Protein AF-A0A972QE44-F1 (afdb_monomer)

Radius of gyration: 12.75 Å; Cα contacts (8 Å, |Δi|>4): 128; chains: 1; bounding box: 29×30×33 Å

Secondary structure (DSSP, 8-state):
-EEEEEEESSSPEEEEEE---HHHHHHHHHHHHTT-HHHHHHHHHHHSEEEEEE-TT-------SEEEEEE-------

Sequence (78 aa):
MRVLVKVHRSPEHKFLVNVKSQRLIREVNRLIERGRHSKALVTVLSKGKMLKVLREMDSPDLKVDLILTENCAYRSLI

Structure (mmCIF, N/CA/C/O backbone):
data_AF-A0A972QE44-F1
#
_entry.id   AF-A0A972QE44-F1
#
loop_
_atom_site.group_PDB
_atom_site.id
_atom_site.type_symbol
_atom_site.label_atom_id
_atom_site.label_alt_id
_atom_site.label_comp_id
_atom_site.label_asym_id
_atom_site.label_entity_id
_atom_site.label_seq_id
_atom_site.pdbx_PDB_ins_code
_atom_site.Cartn_x
_atom_site.Cartn_y
_atom_site.Cartn_z
_atom_site.occupancy
_atom_site.B_iso_or_equiv
_atom_site.auth_seq_id
_atom_site.auth_comp_id
_atom_site.auth_asym_id
_atom_site.auth_atom_id
_atom_site.pdbx_PDB_model_num
ATOM 1 N N . MET A 1 1 ? -7.628 8.157 6.191 1.00 83.00 1 MET A N 1
ATOM 2 C CA . MET A 1 1 ? -6.321 8.688 5.753 1.00 83.00 1 MET A CA 1
ATOM 3 C C . MET A 1 1 ? -6.052 8.175 4.352 1.00 83.00 1 MET A C 1
ATOM 5 O O . MET A 1 1 ? -6.318 7.009 4.090 1.00 83.00 1 MET A O 1
ATOM 9 N N . ARG A 1 2 ? -5.590 9.024 3.440 1.00 83.44 2 ARG A N 1
ATOM 10 C CA . ARG A 1 2 ? -5.365 8.695 2.031 1.00 83.44 2 ARG A CA 1
ATOM 11 C C . ARG A 1 2 ? -3.876 8.518 1.775 1.00 83.44 2 ARG A C 1
ATOM 13 O O . ARG A 1 2 ? -3.102 9.440 1.999 1.00 83.44 2 ARG A O 1
ATOM 20 N N . VAL A 1 3 ? -3.496 7.352 1.278 1.00 83.25 3 VAL A N 1
ATOM 21 C CA . VAL A 1 3 ? -2.127 7.033 0.877 1.00 83.25 3 VAL A CA 1
ATOM 22 C C . VAL A 1 3 ? -2.087 6.943 -0.639 1.00 83.25 3 VAL A C 1
ATOM 24 O O . VAL A 1 3 ? -2.889 6.225 -1.235 1.00 83.25 3 VAL A O 1
ATOM 27 N N . LEU A 1 4 ? -1.164 7.669 -1.260 1.00 84.94 4 LEU A N 1
ATOM 28 C CA . LEU A 1 4 ? -0.851 7.508 -2.671 1.00 84.94 4 LEU A CA 1
ATOM 29 C C . LEU A 1 4 ? 0.320 6.545 -2.803 1.00 84.94 4 LEU A C 1
ATOM 31 O O . LEU A 1 4 ? 1.394 6.785 -2.263 1.00 84.94 4 LEU A O 1
ATOM 35 N N . VAL A 1 5 ? 0.112 5.464 -3.535 1.00 83.38 5 VAL A N 1
ATOM 36 C CA . VAL A 1 5 ? 1.141 4.476 -3.833 1.00 83.38 5 VAL A CA 1
ATOM 37 C C . VAL A 1 5 ? 1.551 4.652 -5.287 1.00 83.38 5 VAL A C 1
ATOM 39 O O . VAL A 1 5 ? 0.724 4.493 -6.178 1.00 83.38 5 VAL A O 1
ATOM 42 N N . LYS A 1 6 ? 2.812 4.994 -5.526 1.00 82.88 6 LYS A N 1
ATOM 43 C CA . LYS A 1 6 ? 3.430 5.142 -6.840 1.00 82.88 6 LYS A CA 1
ATOM 44 C C . LYS A 1 6 ? 4.385 3.981 -7.080 1.00 82.88 6 LYS A C 1
ATOM 46 O O . LYS A 1 6 ? 5.354 3.793 -6.344 1.00 82.88 6 LYS A O 1
ATOM 51 N N . VAL A 1 7 ? 4.105 3.212 -8.120 1.00 81.88 7 VAL A N 1
ATOM 52 C CA . VAL A 1 7 ? 4.973 2.144 -8.606 1.00 81.88 7 VAL A CA 1
ATOM 53 C C . VAL A 1 7 ? 5.549 2.604 -9.933 1.00 81.88 7 VAL A C 1
ATOM 55 O O . VAL A 1 7 ? 4.853 2.582 -10.951 1.00 81.88 7 VAL A O 1
ATOM 58 N N . HIS A 1 8 ? 6.819 3.006 -9.920 1.00 76.19 8 HIS A N 1
ATOM 59 C CA . HIS A 1 8 ? 7.546 3.360 -11.135 1.00 76.19 8 HIS A CA 1
ATOM 60 C C . HIS A 1 8 ? 7.964 2.073 -11.850 1.00 76.19 8 HIS A C 1
ATOM 62 O O . HIS A 1 8 ? 9.050 1.530 -11.649 1.00 76.19 8 HIS A O 1
ATOM 68 N N . ARG A 1 9 ? 7.031 1.544 -12.638 1.00 70.31 9 ARG A N 1
ATOM 69 C CA . ARG A 1 9 ? 7.246 0.551 -13.697 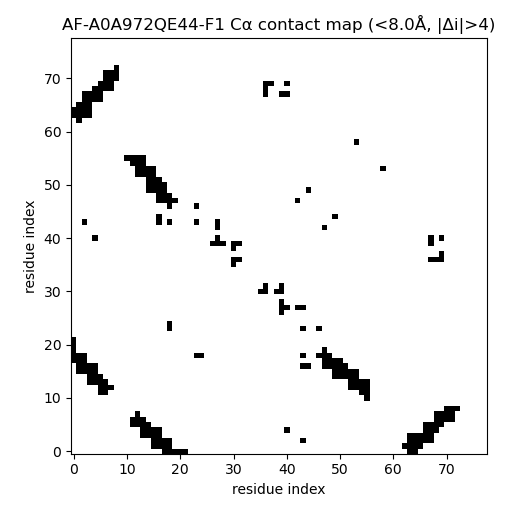1.00 70.31 9 ARG A CA 1
ATOM 70 C C . ARG A 1 9 ? 6.746 1.171 -15.000 1.00 70.31 9 ARG A C 1
ATOM 72 O O . ARG A 1 9 ? 6.070 2.183 -14.934 1.00 70.31 9 ARG A O 1
ATOM 79 N N . SER A 1 10 ? 7.084 0.611 -16.157 1.00 69.19 10 SER A N 1
ATOM 80 C CA . SER A 1 10 ? 6.460 1.023 -17.421 1.00 69.19 10 SER A CA 1
ATOM 81 C C . SER A 1 10 ? 5.347 0.027 -17.767 1.00 69.19 10 SER A C 1
ATOM 83 O O . SER A 1 10 ? 5.657 -1.163 -17.893 1.00 69.19 10 SER A O 1
ATOM 85 N N . PRO A 1 11 ? 4.071 0.449 -17.869 1.00 69.44 11 PRO A N 1
ATOM 86 C CA . PRO A 1 11 ? 3.545 1.798 -17.594 1.00 69.44 11 PRO A CA 1
ATOM 87 C C . PRO A 1 11 ? 3.479 2.132 -16.088 1.00 69.44 11 PRO A C 1
ATOM 89 O O . PRO A 1 11 ? 3.359 1.218 -15.260 1.00 69.44 11 PRO A O 1
ATOM 92 N N . GLU A 1 12 ? 3.559 3.423 -15.719 1.00 75.56 12 GLU A N 1
ATOM 93 C CA . GLU A 1 12 ? 3.533 3.833 -14.304 1.00 75.56 12 GLU A CA 1
ATOM 94 C C . GLU A 1 12 ? 2.157 3.567 -13.692 1.00 75.56 12 GLU A C 1
ATOM 96 O O . GLU A 1 12 ? 1.113 3.912 -14.255 1.00 75.56 12 GLU A O 1
ATOM 101 N N . HIS A 1 13 ? 2.152 2.981 -12.493 1.00 79.94 13 HIS A N 1
ATOM 102 C CA . HIS A 1 13 ? 0.922 2.689 -11.768 1.00 79.94 13 HIS A CA 1
ATOM 103 C C . HIS A 1 13 ? 0.835 3.523 -10.494 1.00 79.94 13 HIS A C 1
ATOM 105 O O . HIS A 1 13 ? 1.697 3.450 -9.614 1.00 79.94 13 HIS A O 1
ATOM 111 N N . LYS A 1 14 ? -0.252 4.286 -10.369 1.00 83.88 14 LYS A N 1
ATOM 112 C CA . LYS A 1 14 ? -0.567 5.083 -9.183 1.00 83.88 14 LYS A CA 1
ATOM 113 C C . LYS A 1 14 ? -1.846 4.535 -8.543 1.00 83.88 14 LYS A C 1
ATOM 115 O O . LYS A 1 14 ? -2.869 4.398 -9.207 1.00 83.88 14 LYS A O 1
ATOM 120 N N . PHE A 1 15 ? -1.821 4.248 -7.246 1.00 83.56 15 PHE A N 1
ATOM 121 C CA . PHE A 1 15 ? -2.971 3.739 -6.497 1.00 83.56 15 PHE A CA 1
ATOM 122 C C . PHE A 1 15 ? -3.316 4.692 -5.364 1.00 83.56 15 PHE A C 1
ATOM 124 O O . PHE A 1 15 ? -2.484 4.983 -4.507 1.00 83.56 15 PHE A O 1
ATOM 131 N N . LEU A 1 16 ? -4.564 5.148 -5.326 1.00 86.00 16 LEU A N 1
ATOM 132 C CA . LEU A 1 16 ? -5.089 5.872 -4.180 1.00 86.00 16 LEU A CA 1
ATOM 133 C C . LEU A 1 16 ? -5.730 4.874 -3.220 1.00 86.00 16 LEU A C 1
ATOM 135 O O . LEU A 1 16 ? -6.703 4.201 -3.564 1.00 86.00 16 LEU A O 1
ATOM 139 N N . VAL A 1 17 ? -5.198 4.795 -2.007 1.00 85.75 17 VAL A N 1
ATOM 140 C CA . VAL A 1 17 ? -5.607 3.825 -0.993 1.00 85.75 17 VAL A CA 1
ATOM 141 C C . VAL A 1 17 ? -6.140 4.555 0.229 1.00 85.75 17 VAL A C 1
ATOM 143 O O . VAL A 1 17 ? -5.487 5.440 0.778 1.00 85.75 17 VAL A O 1
ATOM 146 N N . ASN A 1 18 ? -7.329 4.176 0.690 1.00 87.94 18 ASN A N 1
ATOM 147 C CA . ASN A 1 18 ? -7.858 4.644 1.960 1.00 87.94 18 ASN A CA 1
ATOM 148 C C . ASN A 1 18 ? -7.447 3.701 3.087 1.00 87.94 18 ASN A C 1
ATOM 150 O O . ASN A 1 18 ? -7.786 2.518 3.099 1.00 87.94 18 ASN A O 1
ATOM 154 N N . VAL A 1 19 ? -6.778 4.263 4.080 1.00 87.44 19 VAL A N 1
ATOM 155 C CA . VAL A 1 19 ? -6.390 3.596 5.312 1.00 87.44 19 VAL A CA 1
ATOM 156 C C . VAL A 1 19 ? -7.230 4.155 6.456 1.00 87.44 19 VAL A C 1
ATOM 158 O O . VAL A 1 19 ? -7.241 5.362 6.714 1.00 87.44 19 VAL A O 1
ATOM 161 N N . LYS A 1 20 ? -7.945 3.265 7.153 1.00 84.31 20 LYS A N 1
ATOM 162 C CA . LYS A 1 20 ? -8.801 3.626 8.296 1.00 84.31 20 LYS A CA 1
ATOM 163 C C . LYS A 1 20 ? -8.038 3.736 9.618 1.00 84.31 20 LYS A C 1
ATOM 165 O O . LYS A 1 20 ? -8.510 4.401 10.528 1.00 84.31 20 LYS A O 1
ATOM 170 N N . SER A 1 21 ? -6.882 3.082 9.735 1.00 87.81 21 SER A N 1
ATOM 171 C CA . SER A 1 21 ? -6.154 2.961 11.000 1.00 87.81 21 SER A CA 1
ATOM 172 C C . SER A 1 21 ? -4.830 3.717 10.979 1.00 87.81 21 SER A C 1
ATOM 174 O O . SER A 1 21 ? -3.951 3.424 10.169 1.00 87.81 21 SER A O 1
ATOM 176 N N . GLN A 1 22 ? -4.639 4.618 11.943 1.00 86.81 22 GLN A N 1
ATOM 177 C CA . GLN A 1 22 ? -3.361 5.304 12.150 1.00 86.81 22 GLN A CA 1
ATOM 178 C C . GLN A 1 22 ? -2.233 4.325 12.523 1.00 86.81 22 GLN A C 1
ATOM 180 O O . GLN A 1 22 ? -1.071 4.563 12.198 1.00 86.81 22 GLN A O 1
ATOM 185 N N . ARG A 1 23 ? -2.562 3.182 13.147 1.00 89.94 23 ARG A N 1
ATOM 186 C CA . ARG A 1 23 ? -1.594 2.115 13.452 1.00 89.94 23 ARG A CA 1
ATOM 187 C C . ARG A 1 23 ? -0.976 1.536 12.180 1.00 89.94 23 ARG A C 1
ATOM 189 O O . ARG A 1 23 ? 0.229 1.310 12.157 1.00 89.94 23 ARG A O 1
ATOM 196 N N . LEU A 1 24 ? -1.779 1.355 11.127 1.00 87.88 24 LEU A N 1
ATOM 197 C CA . LEU A 1 24 ? -1.289 0.878 9.834 1.00 87.88 24 LEU A CA 1
ATOM 1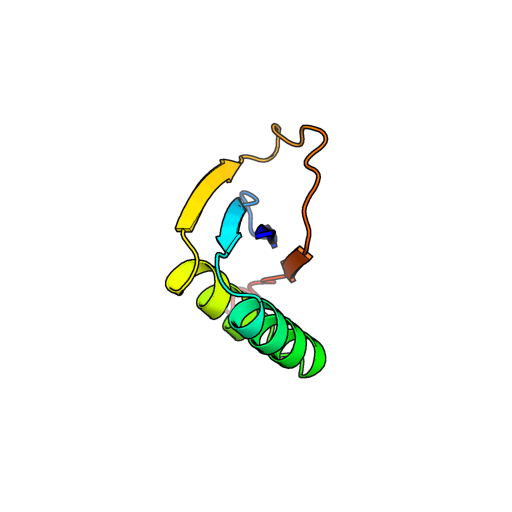98 C C . LEU A 1 24 ? -0.311 1.881 9.213 1.00 87.88 24 LEU A C 1
ATOM 200 O O . LEU A 1 24 ? 0.731 1.486 8.712 1.00 87.88 24 LEU A O 1
ATOM 204 N N . ILE A 1 25 ? -0.603 3.178 9.309 1.00 86.94 25 ILE A N 1
ATOM 205 C CA . ILE A 1 25 ? 0.287 4.228 8.794 1.00 86.94 25 ILE A CA 1
ATOM 206 C C . ILE A 1 25 ? 1.621 4.245 9.542 1.00 86.94 25 ILE A C 1
ATOM 208 O O . ILE A 1 25 ? 2.670 4.322 8.912 1.00 86.94 25 ILE A O 1
ATOM 212 N N . ARG A 1 26 ? 1.607 4.089 10.871 1.00 89.75 26 ARG A N 1
ATOM 213 C CA . ARG A 1 26 ? 2.847 3.970 11.657 1.00 89.75 26 ARG A CA 1
ATOM 214 C C . ARG A 1 26 ? 3.651 2.722 11.283 1.00 89.75 26 ARG A C 1
ATOM 216 O O . ARG A 1 26 ? 4.869 2.799 11.177 1.00 89.75 26 ARG A O 1
ATOM 223 N N . GLU A 1 27 ? 2.989 1.583 11.071 1.00 90.88 27 GLU A N 1
ATOM 224 C CA . GLU A 1 27 ? 3.637 0.343 10.613 1.00 90.88 27 GLU A CA 1
ATOM 225 C C . GLU A 1 27 ? 4.307 0.541 9.247 1.00 90.88 27 GLU A C 1
ATOM 227 O O . GLU A 1 27 ? 5.459 0.159 9.059 1.00 90.88 27 GLU A O 1
ATOM 232 N N . VAL A 1 28 ? 3.605 1.189 8.321 1.00 88.00 28 VAL A N 1
ATOM 233 C CA . VAL A 1 28 ? 4.081 1.491 6.969 1.00 88.00 28 VAL A CA 1
ATOM 234 C C . VAL A 1 28 ? 5.261 2.456 7.004 1.00 88.00 28 VAL A C 1
ATOM 236 O O . VAL A 1 28 ? 6.286 2.154 6.403 1.00 88.00 28 VAL A O 1
ATOM 239 N N . ASN A 1 29 ? 5.184 3.544 7.774 1.00 87.50 29 ASN A N 1
ATOM 240 C CA . ASN A 1 29 ? 6.307 4.468 7.955 1.00 87.50 29 ASN A CA 1
ATOM 241 C C . ASN A 1 29 ? 7.532 3.755 8.530 1.00 87.50 29 ASN A C 1
ATOM 243 O O . ASN A 1 29 ? 8.625 3.882 7.991 1.00 87.50 29 ASN A O 1
ATOM 247 N N . ARG A 1 30 ? 7.344 2.896 9.538 1.00 91.3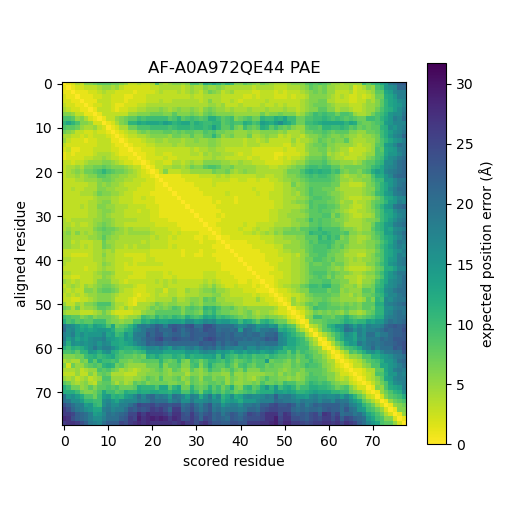8 30 ARG A N 1
ATOM 248 C CA . ARG A 1 30 ? 8.439 2.098 10.106 1.00 91.38 30 ARG A CA 1
ATOM 249 C C . ARG A 1 30 ? 9.059 1.136 9.088 1.00 91.38 30 ARG A C 1
ATOM 251 O O . ARG A 1 30 ? 10.239 0.810 9.188 1.00 91.38 30 ARG A O 1
ATOM 258 N N . LEU A 1 31 ? 8.280 0.624 8.132 1.00 88.75 31 LEU A N 1
ATOM 259 C CA . LEU A 1 31 ? 8.805 -0.200 7.039 1.00 88.75 31 LEU A CA 1
ATOM 260 C C . LEU A 1 31 ? 9.625 0.638 6.050 1.00 88.75 31 LEU A C 1
ATOM 262 O O . LEU A 1 31 ? 10.688 0.177 5.641 1.00 88.75 31 LEU A O 1
ATOM 266 N N . ILE A 1 32 ? 9.177 1.854 5.721 1.00 83.81 32 ILE A N 1
ATOM 267 C CA . ILE A 1 32 ? 9.912 2.806 4.869 1.00 83.81 32 ILE A CA 1
ATOM 268 C C . ILE A 1 32 ? 11.234 3.208 5.523 1.00 83.81 32 ILE A C 1
ATOM 270 O O . ILE A 1 32 ? 12.277 3.091 4.892 1.00 83.81 32 ILE A O 1
ATOM 274 N N . GLU A 1 33 ? 11.212 3.601 6.798 1.00 87.12 33 GLU A N 1
ATOM 275 C CA . GLU A 1 33 ? 12.410 3.974 7.571 1.00 87.12 33 GLU A CA 1
ATOM 276 C C . GLU A 1 33 ? 13.450 2.845 7.617 1.00 87.12 33 GLU A C 1
ATOM 278 O O . GLU A 1 33 ? 14.646 3.087 7.725 1.00 87.12 33 GLU A O 1
ATOM 283 N N . ARG A 1 34 ? 13.002 1.589 7.507 1.00 89.50 34 ARG A N 1
ATOM 284 C CA . ARG A 1 34 ? 13.858 0.394 7.456 1.00 89.50 34 ARG A CA 1
ATOM 285 C C . ARG A 1 34 ? 14.286 0.002 6.037 1.00 89.50 34 ARG A C 1
ATOM 287 O O . ARG A 1 34 ? 14.801 -1.101 5.860 1.00 89.50 34 ARG A O 1
ATOM 294 N N . GLY A 1 35 ? 14.002 0.825 5.028 1.00 82.75 35 GLY A N 1
ATOM 295 C CA . GLY A 1 35 ? 14.288 0.548 3.616 1.00 82.75 35 GLY A CA 1
ATOM 296 C C . GLY A 1 35 ? 13.442 -0.576 3.004 1.00 82.75 35 GLY A C 1
ATOM 297 O O . GLY A 1 35 ? 13.739 -1.065 1.918 1.00 82.75 35 GLY A O 1
ATOM 298 N N . ARG A 1 36 ? 12.371 -1.025 3.673 1.00 85.88 36 ARG A N 1
ATOM 299 C CA . ARG A 1 36 ? 11.514 -2.138 3.222 1.00 85.88 36 ARG A CA 1
ATOM 300 C C . ARG A 1 36 ? 10.326 -1.630 2.401 1.00 85.88 36 ARG A C 1
ATOM 302 O O . ARG A 1 36 ? 9.173 -1.909 2.741 1.00 85.88 36 ARG A O 1
ATOM 309 N N . HIS A 1 37 ? 10.605 -0.902 1.321 1.00 83.50 37 HIS A N 1
ATOM 310 C CA . HIS A 1 37 ? 9.598 -0.234 0.484 1.00 83.50 37 HIS A CA 1
ATOM 311 C C . HIS A 1 37 ? 8.565 -1.201 -0.113 1.00 83.50 37 HIS A C 1
ATOM 313 O O . HIS A 1 37 ? 7.368 -0.965 0.047 1.00 83.50 37 HIS A O 1
ATOM 319 N N . SER A 1 38 ? 8.989 -2.347 -0.660 1.00 82.69 38 SER A N 1
ATOM 320 C CA . SER A 1 38 ? 8.067 -3.356 -1.211 1.00 82.69 38 SER A CA 1
ATOM 321 C C . SER A 1 38 ? 7.113 -3.902 -0.146 1.00 82.69 38 SER A C 1
ATOM 323 O O . SER A 1 38 ? 5.920 -4.090 -0.380 1.00 82.69 38 SER A O 1
ATOM 325 N N . LYS A 1 39 ? 7.613 -4.101 1.082 1.00 87.25 39 LYS A N 1
ATOM 326 C CA . LYS A 1 39 ? 6.784 -4.567 2.201 1.00 87.25 39 LYS A CA 1
ATOM 327 C C . LYS A 1 39 ? 5.814 -3.482 2.658 1.00 87.25 39 LYS A C 1
ATOM 329 O O . LYS A 1 39 ? 4.665 -3.802 2.952 1.00 87.25 39 LYS A O 1
ATOM 334 N N . ALA A 1 40 ? 6.248 -2.222 2.709 1.00 86.69 40 ALA A N 1
ATOM 335 C CA . ALA A 1 40 ? 5.383 -1.081 3.009 1.00 86.69 40 ALA A CA 1
ATOM 336 C C . ALA A 1 40 ? 4.238 -0.967 1.988 1.00 86.69 40 ALA A C 1
ATOM 338 O O . ALA A 1 40 ? 3.077 -0.825 2.374 1.00 86.69 40 ALA A O 1
ATOM 339 N N . LEU A 1 41 ? 4.558 -1.130 0.703 1.00 86.19 41 LEU A N 1
ATOM 340 C CA . LEU A 1 41 ? 3.609 -1.094 -0.403 1.00 86.19 41 LEU A CA 1
ATOM 341 C C . LEU A 1 41 ? 2.566 -2.212 -0.308 1.00 86.19 41 LEU A C 1
ATOM 343 O O . LEU A 1 41 ? 1.366 -1.934 -0.265 1.00 86.19 41 LEU A O 1
ATOM 347 N N . VAL A 1 42 ? 3.010 -3.467 -0.181 1.00 87.88 42 VAL A N 1
ATOM 348 C CA . VAL A 1 42 ? 2.113 -4.624 -0.008 1.00 87.88 42 VAL A CA 1
ATOM 349 C C . VAL A 1 42 ? 1.241 -4.459 1.237 1.00 87.88 42 VAL A C 1
ATOM 351 O O . VAL A 1 42 ? 0.054 -4.775 1.215 1.00 87.88 42 VAL A O 1
ATOM 354 N N . THR A 1 43 ? 1.798 -3.920 2.322 1.00 89.69 43 THR A N 1
ATOM 355 C CA . THR A 1 43 ? 1.075 -3.702 3.584 1.00 89.69 43 THR A CA 1
ATOM 356 C C . THR A 1 43 ? -0.052 -2.680 3.420 1.00 89.69 43 THR A C 1
ATOM 358 O O . THR A 1 43 ? -1.163 -2.925 3.890 1.00 89.69 43 THR A O 1
ATOM 361 N N . VAL A 1 44 ? 0.191 -1.564 2.722 1.00 89.44 44 VAL A N 1
ATOM 362 C CA . VAL A 1 44 ? -0.855 -0.570 2.422 1.00 89.44 44 VAL A CA 1
ATOM 363 C C . VAL A 1 44 ? -1.907 -1.126 1.474 1.00 89.44 44 VAL A C 1
ATOM 365 O O . VAL A 1 44 ? -3.091 -0.930 1.728 1.00 89.44 44 VAL A O 1
ATOM 368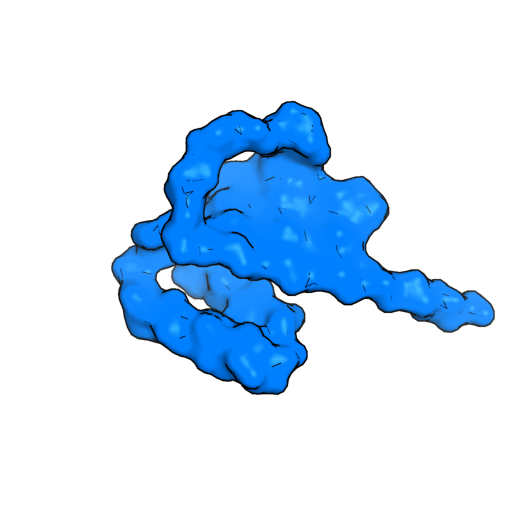 N N . LEU A 1 45 ? -1.510 -1.820 0.407 1.00 86.12 45 LEU A N 1
ATOM 369 C CA . LEU A 1 45 ? -2.456 -2.327 -0.591 1.00 86.12 45 LEU A CA 1
ATOM 370 C C . LEU A 1 45 ? -3.328 -3.473 -0.063 1.00 86.12 45 LEU A C 1
ATOM 372 O O . LEU A 1 45 ? -4.494 -3.554 -0.429 1.00 86.12 45 LEU A O 1
ATOM 376 N N . SER A 1 46 ? -2.788 -4.332 0.807 1.00 88.62 46 SER A N 1
ATOM 377 C CA . SER A 1 46 ? -3.525 -5.474 1.375 1.00 88.62 46 SER A CA 1
ATOM 378 C C . SER A 1 46 ? -4.463 -5.085 2.517 1.00 88.62 46 SER A C 1
ATOM 380 O O . SER A 1 46 ? -5.565 -5.615 2.619 1.00 88.62 46 SER A O 1
ATOM 382 N N . LYS A 1 47 ? -4.031 -4.173 3.397 1.00 88.44 47 LYS A N 1
ATOM 383 C CA . LYS A 1 47 ? -4.802 -3.767 4.585 1.00 88.44 47 LYS A CA 1
ATOM 384 C C . LYS A 1 47 ? -5.610 -2.483 4.365 1.00 88.44 47 LYS A C 1
ATOM 386 O O . LYS A 1 47 ? -6.469 -2.143 5.180 1.00 88.44 47 LYS A O 1
ATOM 391 N N . GLY A 1 48 ? -5.312 -1.732 3.309 1.00 86.81 48 GLY A N 1
ATOM 392 C CA . GLY A 1 48 ? -6.058 -0.552 2.893 1.00 86.81 48 GLY A CA 1
ATOM 393 C C . GLY A 1 48 ? -7.182 -0.895 1.918 1.00 86.81 48 GLY A C 1
ATOM 394 O O . GLY A 1 48 ? -7.182 -1.935 1.269 1.00 86.81 48 GLY A O 1
ATOM 395 N N . LYS A 1 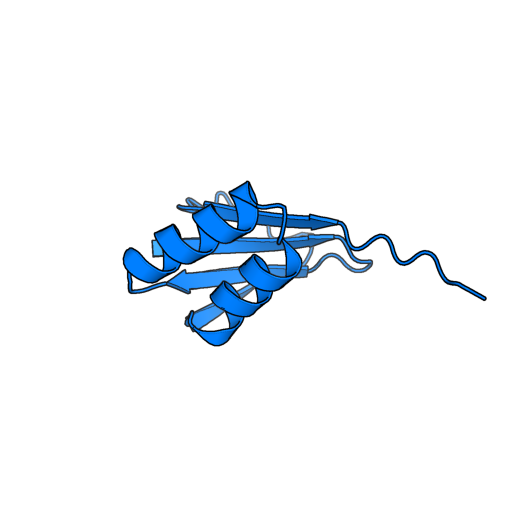49 ? -8.155 0.008 1.789 1.00 87.50 49 LYS A N 1
ATOM 396 C CA . LYS A 1 49 ? -9.189 -0.081 0.754 1.00 87.50 49 LYS A CA 1
ATOM 397 C C . LYS A 1 49 ? -8.731 0.711 -0.464 1.00 87.50 49 LYS A C 1
ATOM 399 O O . LYS A 1 49 ? -8.622 1.936 -0.384 1.00 87.50 49 LYS A O 1
ATOM 404 N N . MET A 1 50 ? -8.488 0.038 -1.584 1.00 84.88 50 MET A N 1
ATOM 405 C CA . MET A 1 50 ? -8.192 0.712 -2.849 1.00 84.88 50 MET A CA 1
ATOM 406 C C . MET A 1 50 ? -9.397 1.563 -3.272 1.00 84.88 50 MET A C 1
ATOM 408 O O . MET A 1 50 ? -10.525 1.075 -3.308 1.00 84.88 50 MET A O 1
ATOM 412 N N . LEU A 1 51 ? -9.166 2.852 -3.527 1.00 82.00 51 LEU A N 1
ATOM 413 C CA . LEU A 1 51 ? -10.200 3.790 -3.968 1.00 82.00 51 LEU A CA 1
ATOM 414 C C . LEU A 1 51 ? -10.186 3.968 -5.481 1.00 82.00 51 LEU A C 1
ATOM 416 O O . LEU A 1 51 ? -11.240 3.963 -6.108 1.00 82.00 51 LEU A O 1
ATOM 420 N N . LYS A 1 52 ? -8.998 4.178 -6.055 1.00 80.50 52 LYS A N 1
ATOM 421 C CA . LYS A 1 52 ? -8.839 4.482 -7.477 1.00 80.50 52 LYS A CA 1
ATOM 422 C C . LYS A 1 52 ? -7.468 4.032 -7.969 1.00 80.50 52 LYS A C 1
ATOM 424 O O . LYS A 1 52 ? -6.475 4.183 -7.257 1.00 80.50 52 LYS A O 1
ATOM 429 N N . VAL A 1 53 ? -7.434 3.523 -9.196 1.00 80.50 53 VAL A N 1
ATOM 430 C CA . VAL A 1 53 ? -6.208 3.325 -9.976 1.00 80.50 53 VAL A CA 1
ATOM 431 C C . VAL A 1 53 ? -6.085 4.517 -10.920 1.00 80.50 53 VAL A C 1
ATOM 433 O O . VAL A 1 53 ? -7.022 4.822 -11.655 1.00 80.50 53 VAL A O 1
ATOM 436 N N . LEU A 1 54 ? -4.966 5.227 -10.849 1.00 72.94 54 LEU A N 1
ATOM 437 C CA . LEU A 1 54 ? -4.659 6.394 -11.668 1.00 72.94 54 LEU A CA 1
ATOM 438 C C . LEU A 1 54 ? -3.608 5.989 -12.706 1.00 72.94 54 LEU A C 1
ATOM 440 O O . LEU A 1 54 ? -2.600 5.363 -12.367 1.00 72.94 54 LEU A O 1
ATOM 444 N N . ARG A 1 55 ? -3.861 6.341 -13.969 1.00 66.81 55 ARG A N 1
ATOM 445 C CA . ARG A 1 55 ? -2.887 6.233 -15.064 1.00 66.81 55 ARG A CA 1
ATOM 446 C C . ARG A 1 55 ? -2.140 7.562 -15.200 1.00 66.81 55 ARG A C 1
ATOM 448 O O . ARG A 1 55 ? -2.611 8.576 -14.691 1.00 66.81 55 ARG A O 1
ATOM 455 N N . GLU A 1 56 ? -0.975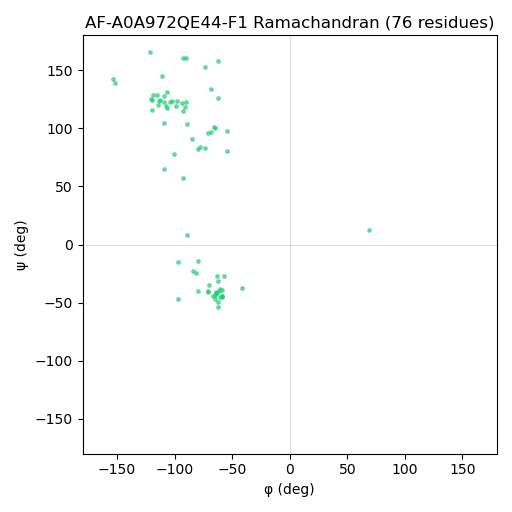 7.547 -15.847 1.00 59.69 56 GLU A N 1
ATOM 456 C CA . GLU A 1 56 ? 0.013 8.644 -15.896 1.00 59.69 56 GLU A CA 1
ATOM 457 C C . GLU A 1 56 ? -0.564 10.063 -16.057 1.00 59.69 56 GLU A C 1
ATOM 459 O O . GLU A 1 56 ? -0.082 10.973 -15.379 1.00 59.69 56 GLU A O 1
ATOM 464 N N . MET A 1 57 ? -1.628 10.240 -16.851 1.00 51.78 57 MET A N 1
ATOM 465 C CA . MET A 1 5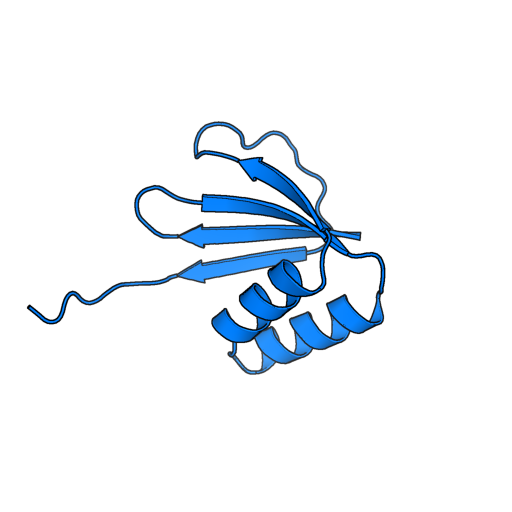7 ? -2.238 11.546 -17.141 1.00 51.78 57 MET A CA 1
ATOM 466 C C . MET A 1 57 ? -3.172 12.114 -16.059 1.00 51.78 57 MET A C 1
ATOM 468 O O . MET A 1 57 ? -3.448 13.308 -16.077 1.00 51.78 57 MET A O 1
ATOM 472 N N . ASP A 1 58 ? -3.612 11.321 -15.079 1.00 53.28 58 ASP A N 1
ATOM 473 C CA . ASP A 1 58 ? -4.492 11.797 -14.006 1.00 53.28 58 ASP A CA 1
ATOM 474 C C . ASP A 1 58 ? -3.682 12.057 -12.734 1.00 53.28 58 ASP A C 1
ATOM 476 O O . ASP A 1 58 ? -3.691 11.269 -11.784 1.00 53.28 58 ASP A O 1
ATOM 480 N N . SER A 1 59 ? -2.976 13.184 -12.693 1.00 52.56 59 SER A N 1
ATOM 481 C CA . SER A 1 59 ? -2.444 13.719 -11.433 1.00 52.56 59 SER A CA 1
ATOM 482 C C . SER A 1 59 ? -3.217 14.983 -11.043 1.00 52.56 59 SER A C 1
ATOM 484 O O . SER A 1 59 ? -2.626 16.058 -11.051 1.00 52.56 59 SER A O 1
ATOM 486 N N . PRO A 1 60 ? -4.530 14.905 -10.734 1.00 53.78 60 PRO A N 1
ATOM 487 C CA . PRO A 1 60 ? -5.204 16.047 -10.128 1.00 53.78 60 PRO A CA 1
ATOM 488 C C . PRO A 1 60 ? -4.547 16.345 -8.775 1.00 53.78 60 PRO A C 1
ATOM 490 O O . PRO A 1 60 ? -3.943 15.446 -8.182 1.00 53.78 60 PRO A O 1
ATOM 493 N N . ASP A 1 61 ? -4.686 17.578 -8.285 1.00 55.97 61 ASP A N 1
ATOM 494 C CA . ASP A 1 61 ? -4.233 18.040 -6.966 1.00 55.97 61 ASP A CA 1
ATOM 495 C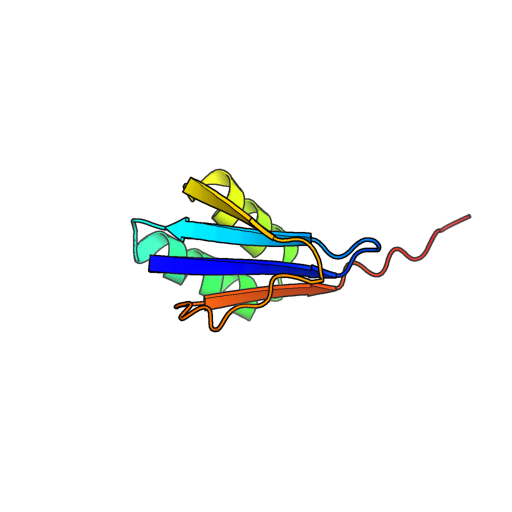 C . ASP A 1 61 ? -4.782 17.160 -5.825 1.00 55.97 61 ASP A C 1
ATOM 497 O O . ASP A 1 61 ? -5.785 17.438 -5.163 1.00 55.97 61 ASP A O 1
ATOM 501 N N . LEU A 1 62 ? -4.135 16.018 -5.609 1.00 62.88 62 LEU A N 1
ATOM 502 C CA . LEU A 1 62 ? -4.542 14.994 -4.663 1.00 62.88 62 LEU A CA 1
ATOM 503 C C . LEU A 1 62 ? -3.909 15.305 -3.317 1.00 62.88 62 LEU A C 1
ATOM 505 O O . LEU A 1 62 ? -2.739 15.017 -3.073 1.00 62.88 62 LEU A O 1
ATOM 509 N N . LYS A 1 63 ? -4.716 15.837 -2.398 1.00 65.56 63 LYS A N 1
ATOM 510 C CA . LYS A 1 63 ? -4.317 16.000 -0.996 1.00 65.56 63 LYS A CA 1
ATOM 511 C C . LYS A 1 63 ? -4.186 14.625 -0.326 1.00 65.56 63 LYS A C 1
ATOM 513 O O . LYS A 1 63 ? -5.179 14.037 0.101 1.00 65.56 63 LYS A O 1
ATOM 518 N N . VAL A 1 64 ? -2.975 14.088 -0.252 1.00 70.81 64 VAL A N 1
ATOM 519 C CA . VAL A 1 64 ? -2.679 12.763 0.319 1.00 70.81 64 VAL A CA 1
ATOM 520 C C . VAL A 1 64 ? -1.895 12.906 1.618 1.00 70.81 64 VAL A C 1
ATOM 522 O O . VAL A 1 64 ? -1.086 13.815 1.757 1.00 70.81 64 VAL A O 1
ATOM 525 N N . ASP A 1 65 ? -2.155 12.016 2.574 1.00 73.56 65 ASP A N 1
ATOM 526 C CA . ASP A 1 65 ? -1.498 12.021 3.886 1.00 73.56 65 ASP A CA 1
ATOM 527 C C . ASP A 1 65 ? -0.107 11.359 3.830 1.00 73.56 65 ASP A C 1
ATOM 529 O O . ASP A 1 65 ? 0.741 11.627 4.675 1.00 73.56 65 ASP A O 1
ATOM 533 N N . LEU A 1 66 ? 0.125 10.464 2.859 1.00 74.56 66 LEU A N 1
ATOM 534 C CA . LEU A 1 66 ? 1.385 9.737 2.684 1.00 74.56 66 LEU A CA 1
ATOM 535 C C . LEU A 1 66 ? 1.597 9.369 1.211 1.00 74.56 66 LEU A C 1
ATOM 537 O O . LEU A 1 66 ? 0.655 8.931 0.545 1.00 74.56 66 LEU A O 1
ATOM 541 N N . ILE A 1 67 ? 2.834 9.498 0.724 1.00 77.25 67 ILE A N 1
ATOM 542 C CA . ILE A 1 67 ? 3.247 9.050 -0.611 1.00 77.25 67 ILE A CA 1
ATOM 543 C C . ILE A 1 67 ? 4.251 7.909 -0.450 1.00 77.25 67 ILE A C 1
ATOM 545 O O . ILE A 1 67 ? 5.303 8.084 0.159 1.00 77.25 67 ILE A O 1
ATOM 549 N N . LEU A 1 68 ? 3.918 6.742 -0.995 1.00 74.88 68 LEU A N 1
ATOM 550 C CA . LEU A 1 68 ? 4.824 5.605 -1.105 1.00 74.88 68 LEU A CA 1
ATOM 551 C C . LEU A 1 68 ? 5.338 5.522 -2.528 1.00 74.88 68 LEU A C 1
ATOM 553 O O . LEU A 1 68 ? 4.534 5.381 -3.442 1.00 74.88 68 LEU A O 1
ATOM 557 N N . THR A 1 69 ? 6.652 5.551 -2.701 1.00 72.44 69 THR A N 1
ATOM 558 C CA . THR A 1 69 ? 7.283 5.424 -4.013 1.00 72.44 69 THR A CA 1
ATOM 559 C C . THR A 1 69 ? 8.188 4.205 -4.018 1.00 72.44 69 THR A C 1
ATOM 561 O O . THR A 1 69 ? 9.074 4.088 -3.170 1.00 72.44 69 THR A O 1
ATOM 564 N N . GLU A 1 70 ? 7.968 3.297 -4.964 1.00 71.44 70 GLU A N 1
ATOM 565 C CA . GLU A 1 70 ? 8.857 2.165 -5.204 1.00 71.44 70 GLU A CA 1
ATOM 566 C C . GLU A 1 70 ? 9.408 2.231 -6.631 1.00 71.44 70 GLU A C 1
ATOM 568 O O . GLU A 1 70 ? 8.665 2.109 -7.609 1.00 71.44 70 GLU A O 1
ATOM 573 N N . ASN A 1 71 ? 10.728 2.411 -6.738 1.00 61.75 71 ASN A N 1
ATOM 574 C CA . ASN A 1 71 ? 11.464 2.268 -7.989 1.00 61.75 71 ASN A CA 1
ATOM 575 C C . ASN A 1 71 ? 11.819 0.795 -8.178 1.00 61.75 71 ASN A C 1
ATOM 577 O O . ASN A 1 71 ? 12.862 0.322 -7.729 1.00 61.75 71 ASN A O 1
ATOM 581 N N . CYS A 1 72 ? 10.941 0.055 -8.847 1.00 47.66 72 CYS A N 1
ATOM 582 C CA . CYS A 1 72 ? 11.272 -1.276 -9.334 1.00 47.66 72 CYS A CA 1
ATOM 583 C C . CYS A 1 72 ? 12.077 -1.145 -10.631 1.00 47.66 72 CYS A C 1
ATOM 585 O O . CYS A 1 72 ? 11.527 -1.279 -11.722 1.00 47.66 72 CYS A O 1
ATOM 587 N N . ALA A 1 73 ? 13.385 -0.914 -10.520 1.00 38.56 73 ALA A N 1
ATOM 588 C CA . ALA A 1 73 ? 14.288 -1.166 -11.634 1.00 38.56 73 ALA A CA 1
ATOM 589 C C . ALA A 1 73 ? 14.397 -2.688 -11.812 1.00 38.56 73 ALA A C 1
ATOM 591 O O . ALA A 1 73 ? 15.163 -3.351 -11.113 1.00 38.56 73 ALA A O 1
ATOM 592 N N . TYR A 1 74 ? 13.610 -3.266 -12.721 1.00 38.84 74 TYR A N 1
ATOM 593 C CA . TYR A 1 74 ? 13.935 -4.592 -13.237 1.00 38.84 74 TYR A CA 1
ATOM 594 C C . TYR A 1 74 ? 15.247 -4.441 -14.015 1.00 38.84 74 TYR A C 1
ATOM 596 O O . TYR A 1 74 ? 15.256 -3.965 -15.147 1.00 38.84 74 TYR A O 1
ATOM 604 N N . ARG A 1 75 ? 16.374 -4.836 -13.413 1.00 34.19 75 ARG A N 1
ATOM 605 C CA . ARG A 1 75 ? 17.462 -5.390 -14.218 1.00 34.19 75 ARG A CA 1
ATOM 606 C C . ARG A 1 75 ? 16.894 -6.680 -14.787 1.00 34.19 75 ARG A C 1
ATOM 608 O O . ARG A 1 75 ? 16.781 -7.670 -14.069 1.00 34.19 75 ARG A O 1
ATOM 615 N N . SER A 1 76 ? 16.459 -6.629 -16.039 1.00 32.03 76 SER A N 1
ATOM 616 C CA . SER A 1 76 ? 16.264 -7.818 -16.853 1.00 32.03 76 SER A CA 1
ATOM 617 C C . SER A 1 76 ? 17.588 -8.581 -16.825 1.00 32.03 76 SER A C 1
ATOM 619 O O . SER A 1 76 ? 18.539 -8.195 -17.495 1.00 32.03 76 SER A O 1
ATOM 621 N N . LEU A 1 77 ? 17.689 -9.592 -15.964 1.00 34.16 77 LEU A N 1
ATOM 622 C CA . LEU A 1 77 ? 18.660 -10.664 -16.131 1.00 34.16 77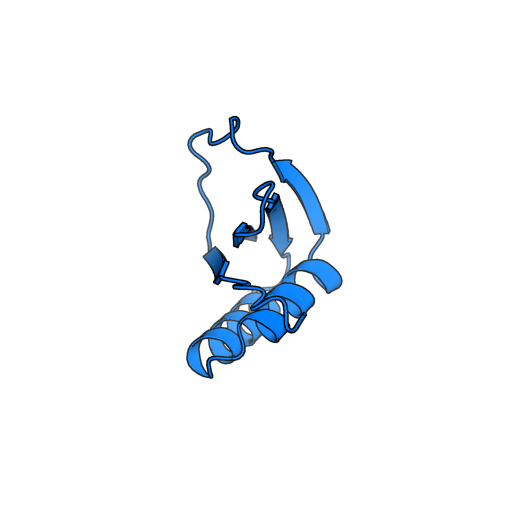 LEU A CA 1
ATOM 623 C C . LEU A 1 77 ? 18.112 -11.505 -17.287 1.00 34.16 77 LEU A C 1
ATOM 625 O O . LEU A 1 77 ? 17.334 -12.430 -17.065 1.00 34.16 77 LEU A O 1
ATOM 629 N N . ILE A 1 78 ? 18.405 -11.052 -18.507 1.00 36.56 78 ILE A N 1
ATOM 630 C CA . ILE A 1 78 ? 18.445 -11.893 -19.705 1.00 36.56 78 ILE A CA 1
ATOM 631 C C . ILE A 1 78 ? 19.881 -12.393 -19.804 1.00 36.56 78 ILE A C 1
ATOM 633 O O . ILE A 1 78 ? 20.787 -11.550 -19.594 1.00 36.56 78 ILE A O 1
#

Nearest PDB structures (foldseek):
  9hmf-assembly1_O  TM=3.372E-01  e=4.273E+00  Campylobacter jejuni
  2hfq-assembly1_A  TM=2.492E-01  e=4.863E+00  Nitrosomonas europaea

Mean predicted aligned error: 7.81 Å

Foldseek 3Di:
DWEWEWEPDVFTKIWIWADPDPVLVVVLVVCVVVVNLVVSRCSRVVRTHTDDIDGPPPPDPDPGPYYRYDHPPPPPPD

pLDDT: mean 75.89, std 15.72, range [32.03, 91.38]

Solvent-accessible surface area (backbone atoms only — not comparable to full-atom values): 4582 Å² total; per-residue (Å²): 88,39,35,38,38,37,39,51,44,94,78,50,42,34,37,38,25,41,34,91,49,72,66,57,52,54,55,31,50,58,25,45,79,67,70,35,42,72,58,23,50,51,51,48,64,73,75,22,48,77,74,46,82,36,53,83,88,63,72,68,95,70,90,56,79,41,79,47,74,42,80,60,77,76,76,77,86,120